Protein AF-A0A519T988-F1 (afdb_monomer)

Radius of gyration: 18.52 Å; Cα contacts (8 Å, |Δi|>4): 101; chains: 1; bounding box: 42×32×51 Å

Sequence (113 aa):
MARPTDYTPEIAKHICQQLAEGRSLRSICEGEDMPNRSTVYDWLDANVQGFPDQYARARTRQAETFLDEIIEIADDTSNDDTQTEHGPIPNHEWITRSKVRIDSRKWFMAKVA

Structure (mmCIF, N/CA/C/O backbone):
data_AF-A0A519T988-F1
#
_entry.id   AF-A0A519T988-F1
#
loop_
_atom_site.group_PDB
_atom_site.id
_atom_site.type_symbol
_atom_site.label_atom_id
_atom_site.label_alt_id
_atom_site.label_comp_id
_atom_site.label_asym_id
_atom_site.label_entity_id
_atom_site.label_seq_id
_atom_site.pdbx_PDB_ins_code
_atom_site.Cartn_x
_atom_site.Cartn_y
_atom_site.Cartn_z
_atom_site.occupancy
_atom_site.B_iso_or_equiv
_atom_site.auth_seq_id
_atom_site.auth_comp_id
_atom_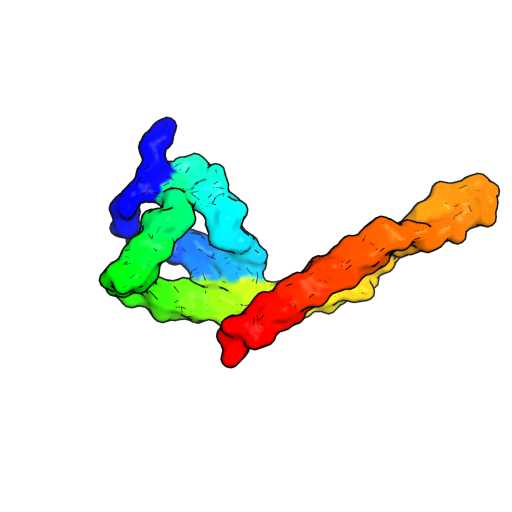site.auth_asym_id
_atom_site.auth_atom_id
_atom_site.pdbx_PDB_model_num
ATOM 1 N N . MET A 1 1 ? 3.759 19.721 16.912 1.00 58.31 1 MET A N 1
ATOM 2 C CA . MET A 1 1 ? 2.441 19.400 17.505 1.00 58.31 1 MET A CA 1
ATOM 3 C C . MET A 1 1 ? 2.440 17.934 17.923 1.00 58.31 1 MET A C 1
ATOM 5 O O . MET A 1 1 ? 3.233 17.175 17.374 1.00 58.31 1 MET A O 1
ATOM 9 N N . ALA A 1 2 ? 1.657 17.546 18.934 1.00 81.31 2 ALA A N 1
ATOM 10 C CA . ALA A 1 2 ? 1.562 16.145 19.353 1.00 81.31 2 ALA A CA 1
ATOM 11 C C . ALA A 1 2 ? 0.712 15.366 18.339 1.00 81.31 2 ALA A C 1
ATOM 13 O O . ALA A 1 2 ? -0.335 15.859 17.926 1.00 81.31 2 ALA A O 1
ATOM 14 N N . ARG A 1 3 ? 1.172 14.180 17.924 1.00 87.50 3 ARG A N 1
ATOM 15 C CA . ARG A 1 3 ? 0.401 13.322 17.015 1.00 87.50 3 ARG A CA 1
ATOM 16 C C . ARG A 1 3 ? -0.871 12.825 17.716 1.00 87.50 3 ARG A C 1
ATOM 18 O O . ARG A 1 3 ? -0.781 12.505 18.904 1.00 87.50 3 ARG A O 1
ATOM 25 N N . PRO A 1 4 ? -2.014 12.720 17.016 1.00 87.50 4 PRO A N 1
ATOM 26 C CA . PRO A 1 4 ? -3.247 12.211 17.608 1.00 87.50 4 PRO A CA 1
ATOM 27 C C . PRO A 1 4 ? -3.072 10.792 18.161 1.00 87.50 4 PRO A C 1
ATOM 29 O O . PRO A 1 4 ? -2.504 9.924 17.494 1.00 87.50 4 PRO A O 1
ATOM 32 N N . THR A 1 5 ? -3.575 10.557 19.372 1.00 91.44 5 THR A N 1
ATOM 33 C CA . THR A 1 5 ? -3.629 9.228 20.009 1.00 91.44 5 THR A CA 1
ATOM 34 C C . THR A 1 5 ? -5.053 8.706 20.157 1.00 91.44 5 THR A C 1
ATOM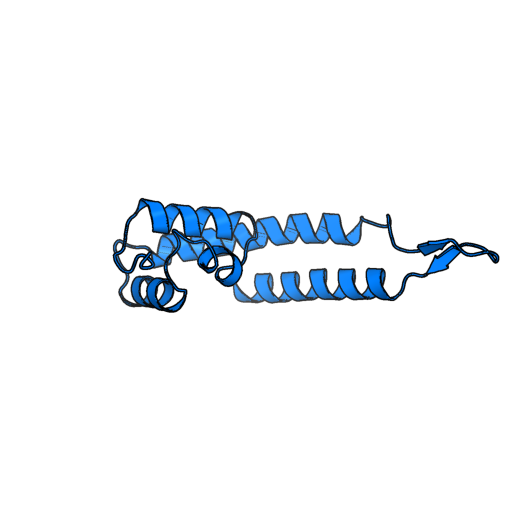 36 O O . THR A 1 5 ? -5.266 7.494 20.185 1.00 91.44 5 THR A O 1
ATOM 39 N N . ASP A 1 6 ? -6.024 9.614 20.223 1.00 93.75 6 ASP A N 1
ATOM 40 C CA . ASP A 1 6 ? -7.429 9.272 20.389 1.00 93.75 6 ASP A CA 1
ATOM 41 C C . ASP A 1 6 ? -8.054 8.888 19.052 1.00 93.75 6 ASP A C 1
ATOM 43 O O . ASP A 1 6 ? -7.797 9.505 18.014 1.00 93.75 6 ASP A O 1
ATOM 47 N N . TYR A 1 7 ? -8.889 7.853 19.086 1.00 95.62 7 TYR A N 1
ATOM 48 C CA . TYR A 1 7 ? -9.628 7.410 17.915 1.00 95.62 7 TYR A CA 1
ATOM 49 C C . TYR A 1 7 ? -10.689 8.444 17.534 1.00 95.62 7 TYR A C 1
ATOM 51 O O . TYR A 1 7 ? -11.546 8.792 18.350 1.00 95.62 7 TYR A O 1
ATOM 59 N N . THR A 1 8 ? -10.699 8.845 16.262 1.00 96.06 8 THR A N 1
ATOM 60 C CA . THR A 1 8 ? -11.827 9.558 15.656 1.00 96.06 8 THR A CA 1
ATOM 61 C C . THR A 1 8 ? -12.301 8.825 14.397 1.00 96.06 8 THR A C 1
ATOM 63 O O . THR A 1 8 ? -11.467 8.349 13.613 1.00 96.06 8 THR A O 1
ATOM 66 N N . PRO A 1 9 ? -13.625 8.715 14.165 1.00 95.94 9 PRO A N 1
ATOM 67 C CA . PRO A 1 9 ? -14.161 8.119 12.942 1.00 95.94 9 PRO A CA 1
ATOM 68 C C . PRO A 1 9 ? -13.621 8.773 11.665 1.00 95.94 9 PRO A C 1
ATOM 70 O O . PRO A 1 9 ? -13.443 8.101 10.651 1.00 95.94 9 PRO A O 1
ATOM 73 N N . GLU A 1 10 ? -13.329 10.071 11.707 1.00 96.38 10 GLU A N 1
ATOM 74 C CA . GLU A 1 10 ? -12.824 10.851 10.580 1.00 96.38 10 GLU A CA 1
ATOM 75 C C . GLU A 1 10 ? -11.399 10.431 10.203 1.00 96.38 10 GLU A C 1
ATOM 77 O O . GLU A 1 10 ? -11.133 10.167 9.028 1.00 96.38 10 GLU A O 1
ATOM 82 N N . ILE A 1 11 ? -10.501 10.295 11.189 1.00 96.50 11 ILE A N 1
ATOM 83 C CA . ILE A 1 11 ? -9.126 9.821 10.965 1.00 96.50 11 ILE A CA 1
ATOM 84 C C . ILE A 1 11 ? -9.149 8.369 10.486 1.00 96.50 11 ILE A C 1
ATOM 86 O O . ILE A 1 11 ? -8.486 8.029 9.505 1.00 96.50 11 ILE A O 1
ATOM 90 N N . ALA A 1 12 ? -9.943 7.512 11.131 1.00 97.31 12 ALA A N 1
ATOM 91 C CA . ALA A 1 12 ? -10.086 6.112 10.744 1.00 97.31 12 ALA A CA 1
ATOM 92 C C . ALA A 1 12 ? -10.580 5.965 9.295 1.00 97.31 12 ALA A C 1
ATOM 94 O O . ALA A 1 12 ? -10.009 5.205 8.506 1.00 97.31 12 ALA A O 1
ATOM 95 N N . LYS A 1 13 ? -11.596 6.747 8.910 1.00 97.69 13 LYS A N 1
ATOM 96 C CA . LYS A 1 13 ? -12.113 6.798 7.539 1.00 97.69 13 LYS A CA 1
ATOM 97 C C . LYS A 1 13 ? -11.056 7.293 6.555 1.00 97.69 13 LYS A C 1
ATOM 99 O O . LYS A 1 13 ? -10.921 6.700 5.487 1.00 97.69 13 LYS A O 1
ATOM 104 N N . HIS A 1 14 ? -10.299 8.330 6.911 1.00 97.88 14 HIS A N 1
ATOM 105 C CA . HIS A 1 14 ? -9.223 8.846 6.069 1.00 97.88 14 HIS A CA 1
ATOM 106 C C . HIS A 1 14 ? -8.130 7.793 5.830 1.00 97.88 14 HIS A C 1
ATOM 108 O O . HIS A 1 14 ? -7.737 7.573 4.685 1.00 97.88 14 HIS A O 1
ATOM 114 N N . ILE A 1 15 ? -7.703 7.068 6.873 1.00 98.25 15 ILE A N 1
ATOM 115 C CA . ILE A 1 15 ? -6.750 5.951 6.745 1.00 98.25 15 ILE A CA 1
ATOM 116 C C . ILE A 1 15 ? -7.294 4.898 5.779 1.00 98.25 15 ILE A C 1
ATOM 118 O O . ILE A 1 15 ? -6.604 4.513 4.838 1.00 98.25 15 ILE A O 1
ATOM 122 N N . CYS A 1 16 ? -8.533 4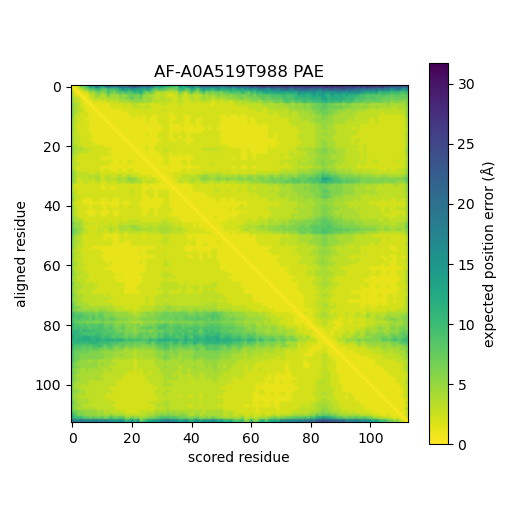.448 5.985 1.00 98.44 16 CYS A N 1
ATOM 123 C CA . CYS A 1 16 ? -9.170 3.450 5.129 1.00 98.44 16 CYS A CA 1
ATOM 124 C C . CYS A 1 16 ? -9.272 3.910 3.669 1.00 98.44 16 CYS A C 1
ATOM 126 O O . CYS A 1 16 ? -9.032 3.115 2.764 1.00 98.44 16 CYS A O 1
ATOM 128 N N . GLN A 1 17 ? -9.597 5.181 3.428 1.00 98.44 17 GLN A N 1
ATOM 129 C CA . GLN A 1 17 ? -9.661 5.733 2.078 1.00 98.44 17 GLN A CA 1
ATOM 130 C C . GLN A 1 17 ? -8.283 5.720 1.405 1.00 98.44 17 GLN A C 1
ATOM 132 O O . GLN A 1 17 ? -8.143 5.185 0.312 1.00 98.44 17 GLN A O 1
ATOM 137 N N . GLN A 1 18 ? -7.254 6.236 2.077 1.00 98.38 18 GLN A N 1
ATOM 138 C CA . GLN A 1 18 ? -5.899 6.289 1.524 1.00 98.38 18 GLN A CA 1
ATOM 139 C C . GLN A 1 18 ? -5.302 4.892 1.294 1.00 98.38 18 GLN A C 1
ATOM 141 O O . GLN A 1 18 ? -4.572 4.683 0.328 1.00 98.38 18 GLN A O 1
ATOM 146 N N . LEU A 1 19 ? -5.613 3.926 2.166 1.00 98.31 19 LEU A N 1
ATOM 147 C CA . LEU A 1 19 ? -5.241 2.527 1.958 1.00 98.31 19 LEU A CA 1
ATOM 148 C C . LEU A 1 19 ? -5.900 1.962 0.704 1.00 98.31 19 LEU A C 1
ATOM 150 O O . LEU A 1 19 ? -5.210 1.353 -0.108 1.00 98.31 19 LEU A O 1
ATOM 154 N N . ALA A 1 20 ? -7.211 2.173 0.548 1.00 98.31 20 ALA A N 1
ATOM 155 C CA . ALA A 1 20 ? -7.947 1.715 -0.623 1.00 98.31 20 ALA A CA 1
ATOM 156 C C . ALA A 1 20 ? -7.382 2.315 -1.919 1.00 98.31 20 ALA A C 1
ATOM 158 O O . ALA A 1 20 ? -7.297 1.601 -2.901 1.00 98.31 20 ALA A O 1
ATOM 159 N N . GLU A 1 21 ? -6.911 3.565 -1.892 1.00 98.06 21 GLU A N 1
ATOM 160 C CA . GLU A 1 21 ? -6.233 4.252 -3.007 1.00 98.06 21 GLU A CA 1
ATOM 161 C C . GLU A 1 21 ? -4.775 3.788 -3.243 1.00 98.06 21 GLU A C 1
ATOM 163 O O . GLU A 1 21 ? -4.014 4.454 -3.937 1.00 98.06 21 GLU A O 1
ATOM 168 N N . GLY A 1 22 ? -4.329 2.679 -2.644 1.00 97.12 22 GLY A N 1
ATOM 169 C CA . GLY A 1 22 ? -3.001 2.110 -2.901 1.00 97.12 22 GLY A CA 1
ATOM 170 C C . GLY A 1 22 ? -1.888 2.600 -1.969 1.00 97.12 22 GLY A C 1
ATOM 171 O O . GLY A 1 22 ? -0.810 1.999 -1.928 1.00 97.12 22 GLY A O 1
ATOM 172 N N . ARG A 1 23 ? -2.111 3.619 -1.126 1.00 97.50 23 ARG A N 1
ATOM 173 C CA . ARG A 1 23 ? -1.055 4.101 -0.218 1.00 97.50 23 ARG A CA 1
ATOM 174 C C . ARG A 1 23 ? -0.762 3.099 0.895 1.00 97.50 23 ARG A C 1
ATOM 176 O O . ARG A 1 23 ? -1.624 2.376 1.391 1.00 97.50 23 ARG A O 1
ATOM 183 N N . SER A 1 24 ? 0.490 3.074 1.346 1.00 96.50 24 SER A N 1
ATOM 184 C CA . SER A 1 24 ? 0.884 2.241 2.485 1.00 96.50 24 SER A CA 1
ATOM 185 C C . SER A 1 24 ? 0.474 2.892 3.810 1.00 96.50 24 SER A C 1
ATOM 187 O O . SER A 1 24 ? 0.555 4.112 3.958 1.00 96.50 24 SER A O 1
ATOM 189 N N . LEU A 1 25 ? 0.145 2.086 4.827 1.00 97.44 25 LEU A N 1
ATOM 190 C CA . LEU A 1 25 ? -0.097 2.610 6.181 1.00 97.44 25 LEU A CA 1
ATOM 191 C C . LEU A 1 25 ? 1.099 3.423 6.698 1.00 97.44 25 LEU A C 1
ATOM 193 O O . LEU A 1 25 ? 0.923 4.428 7.377 1.00 97.44 25 LEU A O 1
ATOM 197 N N . ARG A 1 26 ? 2.325 3.013 6.344 1.00 97.06 26 ARG A N 1
ATOM 198 C CA . ARG A 1 26 ? 3.538 3.746 6.715 1.00 97.06 26 ARG A CA 1
ATOM 199 C C . ARG A 1 26 ? 3.517 5.173 6.166 1.00 97.06 26 ARG A C 1
ATOM 201 O O . ARG A 1 26 ? 3.648 6.097 6.953 1.00 97.06 26 ARG A O 1
ATOM 208 N N . SER A 1 27 ? 3.325 5.330 4.857 1.00 97.38 27 SER A N 1
ATOM 209 C CA . SER A 1 27 ? 3.298 6.646 4.206 1.00 97.38 27 SER A CA 1
ATOM 210 C C . SER A 1 27 ? 2.119 7.510 4.654 1.00 97.38 27 SER A C 1
ATOM 212 O O . SER A 1 27 ? 2.204 8.731 4.619 1.00 97.38 27 SER A O 1
ATOM 214 N N . ILE A 1 28 ? 1.009 6.891 5.066 1.00 97.50 28 ILE A N 1
ATOM 215 C CA . ILE A 1 28 ? -0.139 7.612 5.628 1.00 97.50 28 ILE A CA 1
ATOM 216 C C . ILE A 1 28 ? 0.241 8.206 6.994 1.00 97.50 28 ILE A C 1
ATOM 218 O O . ILE A 1 28 ? 0.119 9.407 7.196 1.00 97.50 28 ILE A O 1
ATOM 222 N N . CYS A 1 29 ? 0.796 7.398 7.903 1.00 96.88 29 CYS A N 1
ATOM 223 C CA . CYS A 1 29 ? 1.211 7.820 9.252 1.00 96.88 29 CYS A CA 1
ATOM 224 C C . CYS A 1 29 ? 2.440 8.755 9.302 1.00 96.88 29 CYS A C 1
ATOM 226 O O . CYS A 1 29 ? 2.909 9.109 10.390 1.00 96.88 29 CYS A O 1
ATOM 228 N N . GLU A 1 30 ? 3.016 9.116 8.155 1.00 95.06 30 GLU A N 1
ATOM 229 C CA . GLU A 1 30 ? 4.070 10.131 8.061 1.00 95.06 30 GLU A CA 1
ATOM 230 C C . GLU A 1 30 ? 3.498 11.562 8.059 1.00 95.06 30 GLU A C 1
ATOM 232 O O . GLU A 1 30 ? 4.233 12.486 8.402 1.00 95.06 30 GLU A O 1
ATOM 237 N N . GLY A 1 31 ? 2.201 11.745 7.769 1.00 92.25 31 GLY A N 1
ATOM 238 C CA . GLY A 1 31 ? 1.527 13.049 7.833 1.00 92.25 31 GLY A CA 1
ATOM 239 C C . GLY A 1 31 ? 1.496 13.657 9.242 1.00 92.25 31 GLY A C 1
ATOM 240 O O . GLY A 1 31 ? 1.446 12.932 10.237 1.00 92.25 31 GLY A O 1
ATOM 241 N N . GLU A 1 32 ? 1.523 14.991 9.333 1.00 87.75 32 GLU A N 1
ATOM 242 C CA . GLU A 1 32 ? 1.567 15.712 10.619 1.00 87.75 32 GLU A CA 1
ATOM 243 C C . GLU A 1 32 ? 0.312 15.482 11.475 1.00 87.75 32 GLU A C 1
ATOM 245 O O . GLU A 1 32 ? 0.430 15.262 12.681 1.00 87.75 32 GLU A O 1
ATOM 250 N N . ASP A 1 33 ? -0.859 15.428 10.837 1.00 91.12 33 ASP A N 1
ATOM 251 C CA . ASP A 1 33 ? -2.158 15.213 11.488 1.00 91.12 33 ASP A CA 1
ATOM 252 C C . ASP A 1 33 ? -2.540 13.729 11.614 1.00 91.12 33 ASP A C 1
ATOM 254 O O . ASP A 1 33 ? -3.685 13.390 11.916 1.00 91.12 33 ASP A O 1
ATOM 258 N N . MET A 1 34 ? -1.588 12.821 11.372 1.00 96.12 34 MET A N 1
ATOM 259 C CA . MET A 1 34 ? -1.841 11.385 11.381 1.00 96.12 34 MET A CA 1
ATOM 260 C C . MET A 1 34 ? -1.322 10.705 12.653 1.00 96.12 34 MET A C 1
ATOM 262 O O . MET A 1 34 ? -0.233 11.023 13.144 1.00 96.12 34 MET A O 1
ATOM 266 N N . PRO A 1 35 ? -2.071 9.722 13.190 1.00 96.69 35 PRO A N 1
ATOM 267 C CA . PRO A 1 35 ? -1.609 8.919 14.310 1.00 96.69 35 PRO A CA 1
ATOM 268 C C . PRO A 1 35 ? -0.371 8.110 13.918 1.00 96.69 35 PRO A C 1
ATOM 270 O O . PRO A 1 35 ? -0.150 7.756 12.754 1.00 96.69 35 PRO A O 1
ATOM 273 N N . ASN A 1 36 ? 0.429 7.751 14.920 1.00 96.31 36 ASN A N 1
ATOM 274 C CA . ASN A 1 36 ? 1.503 6.785 14.727 1.00 96.31 36 ASN A CA 1
ATOM 275 C C . ASN A 1 36 ? 0.933 5.415 14.346 1.00 96.31 36 ASN A C 1
ATOM 277 O O . ASN A 1 36 ? -0.158 5.037 14.765 1.00 96.31 36 ASN A O 1
ATOM 281 N N . ARG A 1 37 ? 1.713 4.615 13.609 1.00 96.75 37 ARG A N 1
ATOM 282 C CA . ARG A 1 37 ? 1.273 3.267 13.209 1.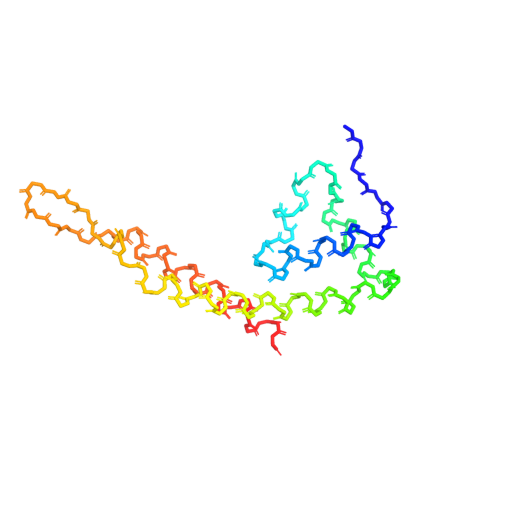00 96.75 37 ARG A CA 1
ATOM 283 C C . ARG A 1 37 ? 0.922 2.377 14.403 1.00 96.75 37 ARG A C 1
ATOM 285 O O . ARG A 1 37 ? 0.008 1.579 14.283 1.00 96.75 37 ARG A O 1
ATOM 292 N N . SER A 1 38 ? 1.656 2.498 15.515 1.00 96.88 38 SER A N 1
ATOM 293 C CA . SER A 1 38 ? 1.367 1.746 16.743 1.00 96.88 38 SER A CA 1
ATOM 294 C C . SER A 1 38 ? -0.042 2.047 17.240 1.00 96.88 38 SER A C 1
ATOM 296 O O . SER A 1 38 ? -0.814 1.124 17.416 1.00 96.88 38 SER A O 1
ATOM 298 N N . THR A 1 39 ? -0.416 3.326 17.303 1.00 97.19 39 THR A N 1
ATOM 299 C CA . THR A 1 39 ? -1.757 3.770 17.695 1.00 97.19 39 THR A CA 1
ATOM 300 C C . THR A 1 39 ? -2.839 3.203 16.772 1.00 97.19 39 THR A C 1
ATOM 302 O O . THR A 1 39 ? -3.878 2.755 17.241 1.00 97.19 39 THR A O 1
ATOM 305 N N . VAL A 1 40 ? -2.593 3.163 15.456 1.00 97.81 40 VAL A N 1
ATOM 306 C CA . VAL A 1 40 ? -3.537 2.546 14.507 1.00 97.81 40 VAL A CA 1
ATOM 307 C C . VAL A 1 40 ? -3.702 1.049 14.780 1.00 97.81 40 VAL A C 1
ATOM 309 O O . VAL A 1 40 ? -4.823 0.551 14.729 1.00 97.81 40 VAL A O 1
ATOM 312 N N . TYR A 1 41 ? -2.612 0.334 15.076 1.00 97.81 41 TYR A N 1
ATOM 313 C CA . TYR A 1 41 ? -2.685 -1.079 15.451 1.00 97.81 41 TYR A CA 1
ATOM 314 C C . TYR A 1 41 ? -3.401 -1.280 16.789 1.00 97.81 41 TYR A C 1
ATOM 316 O O . TYR A 1 41 ? -4.271 -2.138 16.862 1.00 97.81 41 TYR A O 1
ATOM 324 N N . ASP A 1 42 ? -3.154 -0.427 17.785 1.00 97.81 42 ASP A N 1
ATOM 325 C CA . ASP A 1 42 ? -3.862 -0.472 19.068 1.00 97.81 42 ASP A CA 1
ATOM 326 C C . ASP A 1 42 ? -5.383 -0.307 18.872 1.00 97.81 42 ASP A C 1
ATOM 328 O O . ASP A 1 42 ? -6.175 -1.016 19.491 1.00 97.81 42 ASP A O 1
ATOM 332 N N . TRP A 1 43 ? -5.820 0.584 17.968 1.00 97.88 43 TRP A N 1
ATOM 333 C CA . TRP A 1 43 ? -7.243 0.742 17.634 1.00 97.88 43 TRP A CA 1
ATOM 334 C C . TRP A 1 43 ? -7.843 -0.486 16.939 1.00 97.88 43 TRP A C 1
ATOM 336 O O . TRP A 1 43 ? -9.026 -0.781 17.135 1.00 97.88 43 TRP A O 1
ATOM 346 N N . LEU A 1 44 ? -7.054 -1.183 16.114 1.00 97.88 44 LEU A N 1
ATOM 347 C CA . LEU A 1 44 ? -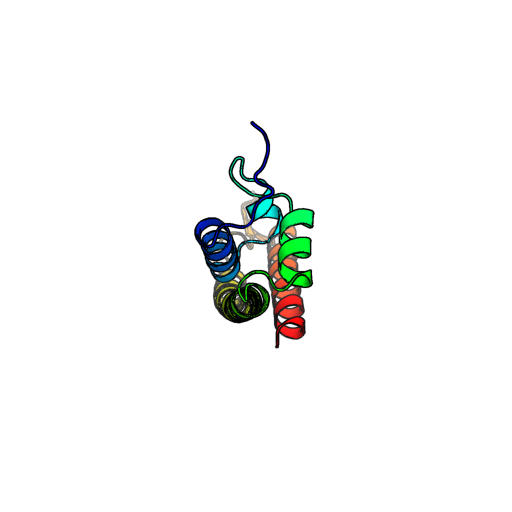7.471 -2.424 15.461 1.00 97.88 44 LEU A CA 1
ATOM 348 C C . LEU A 1 44 ? -7.615 -3.550 16.490 1.00 97.88 44 LEU A C 1
ATOM 350 O O . LEU A 1 44 ? -8.658 -4.198 16.542 1.00 97.88 44 LEU A O 1
ATOM 354 N N . ASP A 1 45 ? -6.618 -3.729 17.353 1.00 97.94 45 ASP A N 1
ATOM 355 C CA . ASP A 1 45 ? -6.606 -4.781 18.371 1.00 97.94 45 ASP A CA 1
ATOM 356 C C . ASP A 1 45 ? -7.712 -4.575 19.416 1.00 97.94 45 ASP A C 1
ATOM 358 O O . ASP A 1 45 ? -8.372 -5.526 19.835 1.00 97.94 45 ASP A O 1
ATOM 362 N N . ALA A 1 46 ? -7.982 -3.321 19.789 1.00 97.25 46 ALA A N 1
ATOM 363 C CA . ALA A 1 46 ? -9.074 -2.967 20.692 1.00 97.25 46 ALA A CA 1
ATOM 364 C C . ALA A 1 46 ? -10.464 -2.970 20.022 1.00 97.25 46 ALA A C 1
ATOM 366 O O . ALA A 1 46 ? -11.463 -2.716 20.698 1.00 97.25 46 ALA A O 1
ATOM 367 N N . ASN A 1 47 ? -10.549 -3.239 18.713 1.00 95.94 47 ASN A N 1
ATOM 368 C CA . ASN A 1 47 ? -11.783 -3.211 17.924 1.00 95.94 47 ASN A CA 1
ATOM 369 C C . ASN A 1 47 ? -12.613 -1.929 18.142 1.00 95.94 47 ASN A C 1
ATOM 371 O O . ASN A 1 47 ? -13.832 -1.961 18.347 1.00 95.94 47 ASN A O 1
ATOM 375 N N . VAL A 1 48 ? -11.946 -0.771 18.129 1.00 95.75 48 VAL A N 1
ATOM 376 C CA . VAL A 1 48 ? -12.599 0.508 18.427 1.00 95.75 48 VAL A CA 1
ATOM 377 C C . VAL A 1 48 ? -13.637 0.812 17.348 1.00 95.75 48 VAL A C 1
ATOM 379 O O . VAL A 1 48 ? -13.301 0.974 16.179 1.00 95.75 48 VAL A O 1
ATOM 382 N N . GLN A 1 49 ? -14.914 0.871 17.735 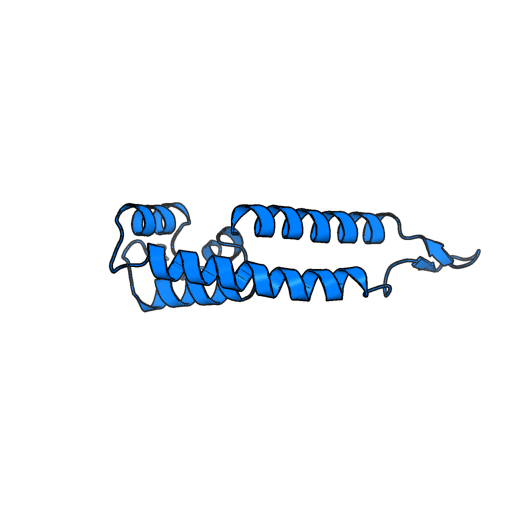1.00 94.69 49 GLN A N 1
ATOM 383 C CA . GLN A 1 49 ? -16.044 1.194 16.849 1.00 94.69 49 GLN A CA 1
ATOM 384 C C . GLN A 1 49 ? -16.108 0.360 15.547 1.00 94.69 49 GLN A C 1
ATOM 386 O O . GLN A 1 49 ? -16.532 0.858 14.502 1.00 94.69 49 GLN A O 1
ATOM 391 N N . GLY A 1 50 ? -15.675 -0.907 15.575 1.00 94.50 50 GLY A N 1
ATOM 392 C CA . GLY A 1 50 ? -15.677 -1.762 14.380 1.00 94.50 50 GLY A CA 1
ATOM 393 C C . GLY A 1 50 ? -14.652 -1.344 13.317 1.00 94.50 50 GLY A C 1
ATOM 394 O O . GLY A 1 50 ? -14.829 -1.626 12.128 1.00 94.50 50 GLY A O 1
ATOM 395 N N . PHE A 1 51 ? -13.590 -0.633 13.713 1.00 97.69 51 PHE A N 1
ATOM 396 C CA . PHE A 1 51 ? -12.511 -0.220 12.818 1.00 97.69 51 PHE A CA 1
ATOM 397 C C . PHE A 1 51 ? -11.828 -1.384 12.069 1.00 97.69 51 PHE A C 1
ATOM 399 O O . PHE A 1 51 ? -11.600 -1.222 10.867 1.00 97.69 51 PHE A O 1
ATOM 406 N N . PRO A 1 52 ? -11.575 -2.565 12.675 1.00 97.94 52 PRO A N 1
ATOM 407 C CA . PRO A 1 52 ? -11.025 -3.726 11.970 1.00 97.94 52 PRO A CA 1
ATOM 408 C C . PRO A 1 52 ? -11.782 -4.107 10.699 1.00 97.94 52 PRO A C 1
ATOM 410 O O . PRO A 1 52 ? -11.155 -4.321 9.664 1.00 97.94 52 PRO A O 1
ATOM 413 N N . ASP A 1 53 ? -13.116 -4.106 10.727 1.00 97.56 53 ASP A N 1
ATOM 414 C CA . ASP A 1 53 ? -13.926 -4.462 9.557 1.00 97.56 53 ASP A CA 1
ATOM 415 C C . ASP A 1 53 ? -13.797 -3.422 8.438 1.00 97.56 53 ASP A C 1
ATOM 417 O O . ASP A 1 53 ? -13.742 -3.752 7.251 1.00 97.56 53 ASP A O 1
ATOM 421 N N . GLN A 1 54 ? -13.753 -2.137 8.802 1.00 97.12 54 GLN A N 1
ATOM 422 C CA . GLN A 1 54 ? -13.552 -1.047 7.844 1.00 97.12 54 GLN A CA 1
ATOM 423 C C . GLN A 1 54 ? -12.164 -1.129 7.208 1.00 97.12 54 GLN A C 1
ATOM 425 O O . GLN A 1 54 ? -12.034 -1.002 5.989 1.00 97.12 54 GLN A O 1
ATOM 430 N N . TYR A 1 55 ? -11.153 -1.393 8.032 1.00 98.12 55 TYR A N 1
ATOM 431 C CA . TYR A 1 55 ? -9.768 -1.537 7.621 1.00 98.12 55 TYR A CA 1
ATOM 432 C C . TYR A 1 55 ? -9.568 -2.759 6.719 1.00 98.12 55 TYR A C 1
ATOM 434 O O . TYR A 1 55 ? -8.931 -2.648 5.674 1.00 98.12 55 TYR A O 1
ATOM 442 N N . ALA A 1 56 ? -10.167 -3.905 7.055 1.00 97.62 56 ALA A N 1
ATOM 443 C CA . ALA A 1 56 ? -10.128 -5.106 6.225 1.00 97.62 56 ALA A CA 1
ATOM 444 C C . ALA A 1 56 ? -10.734 -4.843 4.837 1.00 97.62 56 ALA A C 1
ATOM 446 O O . ALA A 1 56 ? -10.086 -5.104 3.825 1.00 97.62 56 ALA A O 1
ATOM 447 N N . ARG A 1 57 ? -11.914 -4.205 4.770 1.00 97.69 57 ARG A N 1
ATOM 448 C CA . ARG A 1 57 ? -12.526 -3.800 3.489 1.00 97.69 57 ARG A CA 1
ATOM 449 C C . ARG A 1 57 ? -11.646 -2.838 2.691 1.00 97.69 57 ARG A C 1
ATOM 451 O O . ARG A 1 57 ? -11.607 -2.924 1.466 1.00 97.69 57 ARG A O 1
ATOM 458 N N . ALA A 1 58 ? -10.959 -1.911 3.359 1.00 98.25 58 ALA A N 1
ATOM 459 C CA . ALA A 1 58 ? -10.012 -1.014 2.703 1.00 98.25 58 ALA A CA 1
ATOM 460 C C . ALA A 1 58 ? -8.822 -1.776 2.104 1.00 98.25 58 ALA A C 1
ATOM 462 O O . ALA A 1 58 ? -8.432 -1.490 0.978 1.00 98.25 58 ALA A O 1
ATOM 463 N N . ARG A 1 59 ? -8.291 -2.784 2.808 1.00 98.00 59 ARG A N 1
ATOM 464 C CA . ARG A 1 59 ? -7.221 -3.651 2.294 1.00 98.00 59 ARG A CA 1
ATOM 465 C C . ARG A 1 59 ? -7.672 -4.493 1.103 1.00 98.00 59 ARG A C 1
ATOM 467 O O . ARG A 1 59 ? -6.914 -4.602 0.147 1.00 98.00 59 ARG A O 1
ATOM 474 N N . THR A 1 60 ? -8.899 -5.011 1.106 1.00 97.88 60 THR A N 1
ATOM 475 C CA . THR A 1 60 ? -9.455 -5.693 -0.075 1.00 97.88 60 THR A CA 1
ATOM 476 C C . THR A 1 60 ? -9.536 -4.749 -1.275 1.00 97.88 60 THR A C 1
ATOM 478 O O . THR A 1 60 ? -9.072 -5.099 -2.350 1.00 97.88 60 THR A O 1
ATOM 481 N N . ARG A 1 61 ? -10.035 -3.517 -1.100 1.00 98.12 61 ARG A N 1
ATOM 482 C CA . ARG A 1 61 ? -10.057 -2.523 -2.193 1.00 98.12 61 ARG A CA 1
ATOM 483 C C . ARG A 1 61 ? -8.661 -2.119 -2.661 1.00 98.12 61 ARG A C 1
ATOM 485 O O . ARG A 1 61 ? -8.457 -1.934 -3.850 1.00 98.12 61 ARG A O 1
ATOM 492 N N . GLN A 1 62 ? -7.699 -2.045 -1.745 1.00 98.25 62 GLN A N 1
ATOM 493 C CA . GLN A 1 62 ? -6.299 -1.798 -2.084 1.00 98.25 62 GLN A CA 1
ATOM 494 C C . GLN A 1 62 ? -5.738 -2.866 -3.033 1.00 98.25 62 GLN A C 1
ATOM 496 O O . GLN A 1 62 ? -4.923 -2.546 -3.892 1.00 98.25 62 GLN A O 1
ATOM 501 N N . ALA A 1 63 ? -6.156 -4.128 -2.882 1.00 97.69 63 ALA A N 1
ATOM 502 C CA . ALA A 1 63 ? -5.750 -5.200 -3.784 1.00 97.69 63 ALA A CA 1
ATOM 503 C C . ALA A 1 63 ? -6.275 -4.978 -5.215 1.00 97.69 63 ALA A C 1
ATOM 505 O O . ALA A 1 63 ? -5.520 -5.198 -6.156 1.00 97.69 63 ALA A O 1
ATOM 506 N N . GLU A 1 64 ? -7.509 -4.483 -5.371 1.00 97.75 64 GLU A N 1
ATOM 507 C CA . GLU A 1 64 ? -8.067 -4.091 -6.678 1.00 97.75 64 GLU A CA 1
ATOM 508 C C . GLU A 1 64 ? -7.281 -2.922 -7.289 1.00 97.75 64 GLU A C 1
ATOM 510 O O . GLU A 1 64 ? -6.829 -3.010 -8.423 1.00 97.75 64 GLU A O 1
ATOM 515 N N . THR A 1 65 ? -6.992 -1.869 -6.518 1.00 98.31 65 THR A N 1
ATOM 516 C CA . THR A 1 65 ? -6.159 -0.755 -7.010 1.00 98.31 65 THR A CA 1
ATOM 517 C C . THR A 1 65 ? -4.761 -1.215 -7.421 1.00 98.31 65 THR A C 1
ATOM 519 O O . THR A 1 65 ? -4.223 -0.764 -8.427 1.00 98.31 65 THR A O 1
ATOM 522 N N . PHE A 1 66 ? -4.159 -2.151 -6.686 1.00 98.25 66 PHE A N 1
ATOM 523 C CA . PHE A 1 66 ? -2.874 -2.721 -7.080 1.00 98.25 66 PHE A CA 1
ATOM 524 C C . PHE A 1 66 ? -2.949 -3.602 -8.325 1.00 98.25 66 PHE A C 1
ATOM 526 O O . PHE A 1 66 ? -1.937 -3.703 -9.017 1.00 98.25 66 PHE A O 1
ATOM 533 N N . LEU A 1 67 ? -4.093 -4.224 -8.620 1.00 98.06 67 LEU A N 1
ATOM 534 C CA . LEU A 1 67 ? -4.299 -4.930 -9.881 1.00 98.06 67 LEU A CA 1
ATOM 535 C C . LEU A 1 67 ? -4.260 -3.949 -11.056 1.00 98.06 67 LEU A C 1
ATOM 537 O O . LEU A 1 67 ? -3.517 -4.191 -12.007 1.00 98.06 67 LEU A O 1
ATOM 541 N N . ASP A 1 68 ? -4.988 -2.837 -10.952 1.00 98.25 68 ASP A N 1
ATOM 542 C CA . ASP A 1 68 ? -4.994 -1.785 -11.973 1.00 98.25 68 ASP A CA 1
ATOM 543 C C . ASP A 1 68 ? -3.580 -1.206 -12.167 1.00 98.25 68 ASP A C 1
ATOM 545 O O . ASP A 1 68 ? -3.060 -1.181 -13.283 1.00 98.25 68 ASP A O 1
ATOM 549 N N . GLU A 1 69 ? -2.884 -0.870 -11.073 1.00 98.19 69 GLU A N 1
ATOM 550 C CA . GLU A 1 69 ? -1.498 -0.386 -11.136 1.00 98.19 69 GLU A CA 1
ATOM 551 C C . GLU A 1 69 ? -0.530 -1.415 -11.746 1.00 98.19 69 GLU A C 1
ATOM 553 O O . GLU A 1 69 ? 0.449 -1.032 -12.383 1.00 98.19 69 GLU A O 1
ATOM 558 N N . ILE A 1 70 ? -0.737 -2.723 -11.537 1.00 98.50 70 ILE A N 1
ATOM 559 C CA . ILE A 1 70 ? 0.112 -3.758 -12.151 1.00 98.50 70 ILE A CA 1
ATOM 560 C C . ILE A 1 70 ? 0.010 -3.695 -13.675 1.00 98.50 70 ILE A C 1
ATOM 562 O O . ILE A 1 70 ? 1.040 -3.837 -14.334 1.00 98.50 70 ILE A O 1
ATOM 566 N N . ILE A 1 71 ? -1.198 -3.512 -14.214 1.00 98.38 71 ILE A N 1
ATOM 567 C CA . ILE A 1 71 ? -1.430 -3.418 -15.661 1.00 98.38 71 ILE A CA 1
ATOM 568 C C . ILE A 1 71 ? -0.720 -2.176 -16.200 1.00 98.38 71 ILE A C 1
ATOM 570 O O . ILE A 1 71 ? 0.091 -2.288 -17.114 1.00 98.38 71 ILE A O 1
ATOM 574 N N . GLU A 1 72 ? -0.917 -1.025 -15.554 1.00 98.25 72 GLU A N 1
ATOM 575 C CA . GLU A 1 72 ? -0.253 0.225 -15.940 1.00 98.25 72 GLU A CA 1
ATOM 576 C C . GLU A 1 72 ? 1.280 0.111 -15.913 1.00 98.25 72 GLU A C 1
ATOM 578 O O . GLU A 1 72 ? 1.949 0.550 -16.843 1.00 98.25 72 GLU A O 1
ATOM 583 N N . ILE A 1 73 ? 1.859 -0.509 -14.877 1.00 97.94 73 ILE A N 1
ATOM 584 C CA . ILE A 1 73 ? 3.317 -0.696 -14.768 1.00 97.94 73 ILE A CA 1
ATOM 585 C C . ILE A 1 73 ? 3.844 -1.669 -15.829 1.00 97.94 73 ILE A C 1
ATOM 587 O O . ILE A 1 73 ? 4.982 -1.524 -16.268 1.00 97.94 73 ILE A O 1
ATOM 591 N N . ALA A 1 74 ? 3.069 -2.695 -16.183 1.00 97.25 74 ALA A N 1
ATOM 592 C CA . ALA A 1 74 ? 3.481 -3.686 -17.170 1.00 97.25 74 ALA A CA 1
ATOM 593 C C . ALA A 1 74 ? 3.456 -3.125 -18.599 1.00 97.25 74 ALA A C 1
ATOM 595 O O . ALA A 1 74 ? 4.321 -3.489 -19.394 1.00 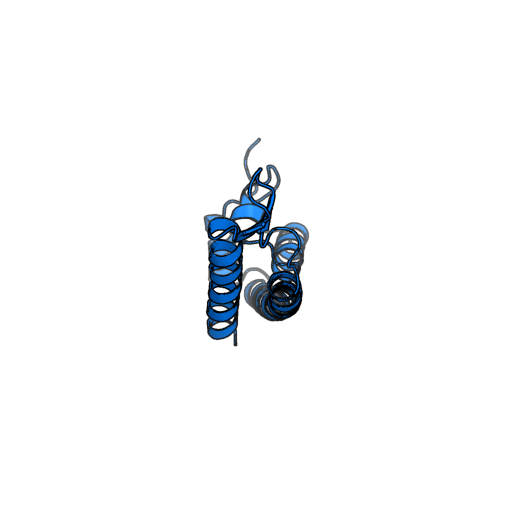97.25 74 ALA A O 1
ATOM 596 N N . ASP A 1 75 ? 2.495 -2.249 -18.898 1.00 97.44 75 ASP A N 1
ATOM 597 C CA . ASP A 1 75 ? 2.313 -1.652 -20.223 1.00 97.44 75 ASP A CA 1
ATOM 598 C C . ASP A 1 75 ? 3.154 -0.373 -20.431 1.00 97.44 75 ASP A C 1
ATOM 600 O O . ASP A 1 75 ? 3.334 0.073 -21.566 1.00 97.44 75 ASP A O 1
ATOM 604 N N . ASP A 1 76 ? 3.693 0.227 -19.362 1.00 97.00 76 ASP A N 1
ATOM 605 C CA . ASP A 1 76 ? 4.544 1.420 -19.437 1.00 97.00 76 ASP A CA 1
ATOM 606 C C . ASP A 1 76 ? 5.975 1.104 -19.912 1.00 97.00 76 ASP A C 1
ATOM 608 O O . ASP A 1 76 ? 6.882 0.828 -19.121 1.00 97.00 76 ASP A O 1
ATOM 612 N N . THR A 1 77 ? 6.192 1.240 -21.222 1.00 95.12 77 THR A N 1
ATOM 613 C CA . THR A 1 77 ? 7.505 1.089 -21.870 1.00 95.12 77 THR A CA 1
ATOM 614 C C . THR A 1 77 ? 8.285 2.404 -21.993 1.00 95.12 77 THR A C 1
ATOM 616 O O . THR A 1 77 ? 9.309 2.450 -22.673 1.00 95.12 77 THR A O 1
ATOM 619 N N . SER A 1 78 ? 7.813 3.510 -21.399 1.00 94.81 78 SER A N 1
ATOM 620 C CA . SER A 1 78 ? 8.345 4.865 -21.656 1.00 94.81 78 SER A CA 1
ATOM 621 C C . SER A 1 78 ? 9.818 5.064 -21.280 1.00 94.81 78 SER A C 1
ATOM 623 O O . SER A 1 78 ? 10.442 6.019 -21.739 1.00 94.81 78 SER A O 1
ATOM 625 N N . ASN A 1 79 ? 10.374 4.177 -20.453 1.00 94.94 79 ASN A N 1
ATOM 626 C CA . ASN A 1 79 ? 11.748 4.238 -19.956 1.00 94.94 79 ASN A CA 1
ATOM 627 C C . ASN A 1 79 ? 12.494 2.903 -20.127 1.00 94.94 79 ASN A C 1
ATOM 629 O O . ASN A 1 79 ? 13.492 2.680 -19.440 1.00 94.94 79 ASN A O 1
ATOM 633 N N . ASP A 1 80 ? 12.020 2.014 -21.007 1.00 95.31 80 ASP A N 1
ATOM 634 C CA . ASP A 1 80 ? 12.645 0.705 -21.247 1.00 95.31 80 ASP A CA 1
ATOM 635 C C . ASP A 1 80 ? 13.998 0.804 -21.957 1.00 95.31 80 ASP A C 1
ATOM 637 O O . ASP A 1 80 ? 14.809 -0.120 -21.863 1.00 95.31 80 ASP A O 1
ATOM 641 N N . ASP A 1 81 ? 14.277 1.923 -22.622 1.00 96.62 81 ASP A N 1
ATOM 642 C CA . ASP A 1 81 ? 15.558 2.210 -23.253 1.00 96.62 81 ASP A CA 1
ATOM 643 C C . ASP A 1 81 ? 16.118 3.584 -22.868 1.00 96.62 81 ASP A C 1
ATOM 645 O O . ASP A 1 81 ? 15.400 4.514 -22.499 1.00 96.62 81 ASP A O 1
ATOM 649 N N . THR A 1 82 ? 17.442 3.694 -22.951 1.00 95.75 82 THR A N 1
ATOM 650 C CA . THR A 1 82 ? 18.188 4.942 -22.806 1.00 95.75 82 THR A CA 1
ATOM 651 C C . THR A 1 82 ? 18.870 5.253 -24.130 1.00 95.75 82 THR A C 1
ATOM 653 O O . THR A 1 82 ? 19.586 4.418 -24.687 1.00 95.75 82 THR A O 1
ATOM 656 N N . GLN A 1 83 ? 18.685 6.476 -24.621 1.00 95.06 83 GLN A N 1
ATOM 657 C CA . GLN A 1 83 ? 19.305 6.940 -25.859 1.00 95.06 83 GLN A CA 1
ATOM 658 C C . GLN A 1 83 ? 20.811 7.165 -25.669 1.00 95.06 83 GLN A C 1
ATOM 660 O O . GLN A 1 83 ? 21.233 7.848 -24.734 1.00 95.06 83 GLN A O 1
ATOM 665 N N . THR A 1 84 ? 21.625 6.611 -26.571 1.00 94.19 84 THR A N 1
ATOM 666 C CA . THR A 1 84 ? 23.089 6.776 -26.582 1.00 94.19 84 THR A CA 1
ATOM 667 C C . THR A 1 84 ? 23.594 7.138 -27.979 1.00 94.19 84 THR A C 1
ATOM 669 O O . THR A 1 84 ? 22.855 7.054 -28.960 1.00 94.19 84 THR A O 1
ATOM 672 N N . GLU A 1 85 ? 24.875 7.497 -28.095 1.00 95.31 85 GLU A N 1
ATOM 673 C CA . GLU A 1 85 ? 25.529 7.785 -29.383 1.00 95.31 85 GLU A CA 1
ATOM 674 C C . GLU A 1 85 ? 25.546 6.591 -30.358 1.00 95.31 85 GLU A C 1
ATOM 676 O O . GLU A 1 85 ? 25.664 6.777 -31.567 1.00 95.31 85 GLU A O 1
ATOM 681 N N . HIS A 1 86 ? 25.388 5.367 -29.846 1.00 94.44 86 HIS A N 1
ATOM 682 C CA . HIS A 1 86 ? 25.365 4.129 -30.627 1.00 94.44 86 HIS A CA 1
ATOM 683 C C . HIS A 1 86 ? 23.948 3.565 -30.835 1.00 94.44 86 HIS A C 1
ATOM 685 O O . HIS A 1 86 ? 23.800 2.461 -31.359 1.00 94.44 86 HIS A O 1
ATOM 691 N N . GLY A 1 87 ? 22.910 4.318 -30.451 1.00 94.50 87 GLY A N 1
ATOM 692 C CA . GLY A 1 87 ? 21.506 3.900 -30.495 1.00 94.50 87 GLY A CA 1
ATOM 693 C C . GLY A 1 87 ? 20.911 3.607 -29.109 1.00 94.50 87 GLY A C 1
ATOM 694 O O . GLY A 1 87 ? 21.592 3.776 -28.092 1.00 94.50 87 GLY A O 1
ATOM 695 N N . PRO A 1 88 ? 19.630 3.206 -29.040 1.00 95.94 88 PRO A N 1
ATOM 696 C CA . PRO A 1 88 ? 18.966 2.890 -27.779 1.00 95.94 88 PRO A CA 1
ATOM 697 C C . PRO A 1 88 ? 19.543 1.615 -27.155 1.00 95.94 88 PRO A C 1
ATOM 699 O O . PRO A 1 88 ? 19.697 0.596 -27.833 1.00 95.94 88 PRO A O 1
ATOM 702 N N . ILE A 1 89 ? 19.834 1.661 -25.855 1.00 96.81 89 ILE A N 1
ATOM 703 C CA . ILE A 1 89 ? 20.211 0.484 -25.061 1.00 96.81 89 ILE A CA 1
ATOM 704 C C . ILE A 1 89 ? 19.144 0.202 -23.997 1.00 96.81 89 ILE A C 1
ATOM 706 O O . ILE A 1 89 ? 18.594 1.158 -23.453 1.00 96.81 89 ILE A O 1
ATOM 710 N N . PRO A 1 90 ? 18.867 -1.066 -23.641 1.00 96.94 90 PRO A N 1
ATOM 711 C CA . PRO A 1 90 ? 17.890 -1.377 -22.602 1.00 96.94 90 PRO A CA 1
ATOM 712 C C . PRO A 1 90 ? 18.248 -0.761 -21.245 1.00 96.94 90 PRO A C 1
ATOM 714 O O . PRO A 1 90 ? 19.351 -0.945 -20.720 1.00 96.94 90 PRO A O 1
ATOM 717 N N . ASN A 1 91 ? 17.286 -0.086 -20.628 1.00 97.06 91 ASN A N 1
ATOM 718 C CA . ASN A 1 91 ? 17.378 0.423 -19.272 1.00 97.06 91 ASN A CA 1
ATOM 719 C C . ASN A 1 91 ? 17.022 -0.686 -18.271 1.00 97.06 91 ASN A C 1
ATOM 721 O O . ASN A 1 91 ? 15.909 -0.790 -17.752 1.00 97.06 91 ASN A O 1
ATOM 725 N N . HIS A 1 92 ? 18.002 -1.543 -17.987 1.00 96.50 92 HIS A N 1
ATOM 726 C CA . HIS A 1 92 ? 17.827 -2.680 -17.080 1.00 96.50 92 HIS A CA 1
ATOM 727 C C . HIS A 1 92 ? 17.347 -2.292 -15.677 1.00 96.50 92 HIS A C 1
ATOM 729 O O . HIS A 1 92 ? 16.658 -3.084 -15.034 1.00 96.50 92 HIS A O 1
ATOM 735 N N . GLU A 1 93 ? 17.708 -1.101 -15.198 1.00 96.56 93 GLU A N 1
ATOM 736 C CA . GLU A 1 93 ? 17.280 -0.586 -13.899 1.00 96.56 93 GLU A CA 1
ATOM 737 C C . GLU A 1 93 ? 15.759 -0.408 -13.868 1.00 96.56 93 GLU A C 1
ATOM 739 O O . GLU A 1 93 ? 15.098 -0.986 -13.003 1.00 96.56 93 GLU A O 1
ATOM 744 N N . TRP A 1 94 ? 15.207 0.302 -14.858 1.00 96.38 94 TRP A N 1
ATOM 745 C CA . TRP A 1 94 ? 13.768 0.535 -14.983 1.00 96.38 94 TRP A CA 1
ATOM 746 C C . TRP A 1 94 ? 12.990 -0.770 -15.116 1.00 96.38 94 TRP A C 1
A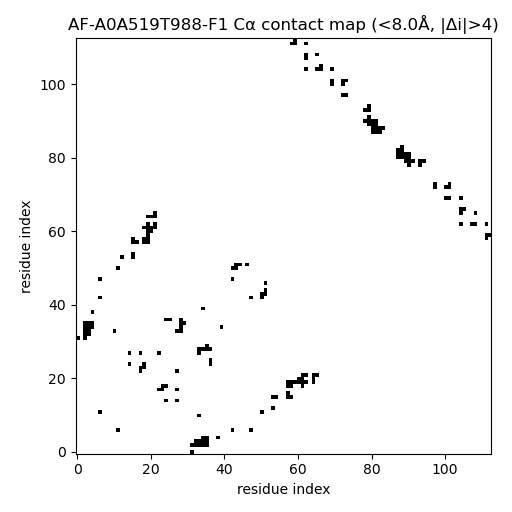TOM 748 O O . TRP A 1 94 ? 12.113 -1.050 -14.299 1.00 96.38 94 TRP A O 1
ATOM 758 N N . ILE A 1 95 ? 13.385 -1.619 -16.068 1.00 96.69 95 ILE A N 1
ATOM 759 C CA . ILE A 1 95 ? 12.731 -2.908 -16.330 1.00 96.69 95 ILE A CA 1
ATOM 760 C C . ILE A 1 95 ? 12.722 -3.775 -15.060 1.00 96.69 95 ILE A C 1
ATOM 762 O O . ILE A 1 95 ? 11.698 -4.349 -14.674 1.00 96.69 95 ILE A O 1
ATOM 766 N N . THR A 1 96 ? 13.856 -3.848 -14.356 1.00 97.50 96 THR A N 1
ATOM 767 C CA . THR A 1 96 ? 13.968 -4.640 -13.122 1.00 97.50 96 THR A CA 1
ATOM 768 C C . THR A 1 96 ? 13.131 -4.040 -11.995 1.00 97.50 96 THR A C 1
ATOM 770 O O . THR A 1 96 ? 12.459 -4.777 -11.270 1.00 97.50 96 THR A O 1
ATOM 773 N N . ARG A 1 97 ? 13.119 -2.711 -11.844 1.00 97.44 97 ARG A N 1
ATOM 774 C CA . ARG A 1 97 ? 12.300 -2.023 -10.841 1.00 97.44 97 ARG A CA 1
ATOM 775 C C . ARG A 1 97 ? 10.807 -2.223 -11.103 1.00 97.44 97 ARG A C 1
ATOM 777 O O . ARG A 1 97 ? 10.078 -2.503 -10.151 1.00 97.44 97 ARG A O 1
ATOM 784 N N . SER A 1 98 ? 10.350 -2.139 -12.352 1.00 97.75 98 SER A N 1
ATOM 785 C CA . SER A 1 98 ? 8.960 -2.421 -12.738 1.00 97.7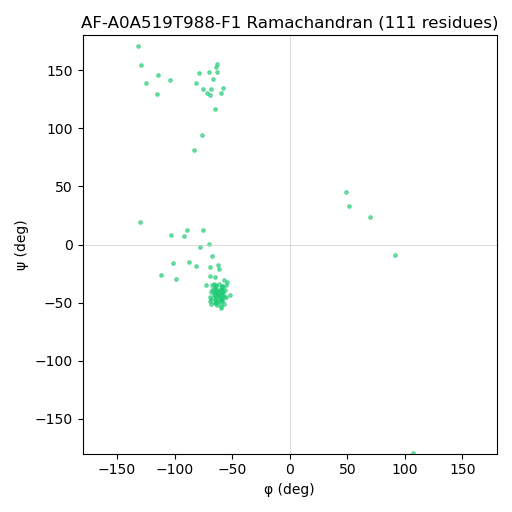5 98 SER A CA 1
ATOM 786 C C . SER A 1 98 ? 8.566 -3.851 -12.378 1.00 97.75 98 SER A C 1
ATOM 788 O O . SER A 1 98 ? 7.542 -4.061 -11.725 1.00 97.75 98 SER A O 1
ATOM 790 N N . LYS A 1 99 ? 9.442 -4.830 -12.642 1.00 97.88 99 LYS A N 1
ATOM 791 C CA . LYS A 1 99 ? 9.237 -6.215 -12.196 1.00 97.88 99 LYS A CA 1
ATOM 792 C C . LYS A 1 99 ? 9.108 -6.331 -10.671 1.00 97.88 99 LYS A C 1
ATOM 794 O O . LYS A 1 99 ? 8.148 -6.925 -10.189 1.00 97.88 99 LYS A O 1
ATOM 799 N N . VAL A 1 100 ? 10.011 -5.713 -9.901 1.00 98.19 100 VAL A N 1
ATOM 800 C CA . VAL A 1 100 ? 9.945 -5.709 -8.423 1.00 98.19 100 VAL A CA 1
ATOM 801 C C . VAL A 1 100 ? 8.645 -5.074 -7.918 1.00 98.19 100 VAL A C 1
ATOM 803 O O . VAL A 1 100 ? 8.040 -5.580 -6.968 1.00 98.19 100 VAL A O 1
ATOM 806 N N . ARG A 1 101 ? 8.181 -3.987 -8.547 1.00 97.81 101 ARG A N 1
ATOM 807 C CA . ARG A 1 101 ? 6.911 -3.328 -8.205 1.00 97.81 101 ARG A CA 1
ATOM 808 C C . ARG A 1 101 ? 5.708 -4.238 -8.446 1.00 97.81 101 ARG A C 1
ATOM 810 O O . ARG A 1 101 ? 4.826 -4.274 -7.584 1.00 97.81 101 ARG A O 1
ATOM 817 N N . ILE A 1 102 ? 5.682 -4.946 -9.575 1.00 98.38 102 ILE A N 1
ATOM 818 C CA . ILE A 1 102 ? 4.624 -5.900 -9.927 1.00 98.38 102 ILE A CA 1
ATOM 819 C C . ILE A 1 102 ? 4.623 -7.073 -8.943 1.00 98.38 102 ILE A C 1
ATOM 821 O O . ILE A 1 102 ? 3.589 -7.388 -8.355 1.00 98.38 102 ILE A O 1
ATOM 825 N N . ASP A 1 103 ? 5.782 -7.688 -8.706 1.00 98.38 103 ASP A N 1
ATOM 826 C CA . ASP A 1 103 ? 5.900 -8.863 -7.838 1.00 98.38 103 ASP A CA 1
ATOM 827 C C . ASP A 1 103 ? 5.537 -8.537 -6.380 1.00 98.38 103 ASP A C 1
ATOM 829 O O . ASP A 1 103 ? 4.837 -9.310 -5.723 1.00 98.38 103 ASP A O 1
ATOM 833 N N . SER A 1 104 ? 5.925 -7.355 -5.887 1.00 97.31 104 SER A N 1
ATOM 834 C CA . SER A 1 104 ? 5.559 -6.898 -4.537 1.00 97.31 104 SER A CA 1
ATOM 835 C C . SER A 1 104 ? 4.043 -6.743 -4.366 1.00 97.31 104 SER A C 1
ATOM 837 O O . SER A 1 104 ? 3.494 -7.133 -3.333 1.00 97.31 104 SER A O 1
ATOM 839 N N . ARG A 1 105 ? 3.353 -6.203 -5.382 1.00 97.94 105 ARG A N 1
ATOM 840 C CA . ARG A 1 105 ? 1.889 -6.039 -5.387 1.00 97.94 105 ARG A CA 1
ATOM 841 C C . ARG A 1 105 ? 1.174 -7.383 -5.474 1.00 97.94 105 ARG A C 1
ATOM 843 O O . ARG A 1 105 ? 0.294 -7.641 -4.658 1.00 97.94 105 ARG A O 1
ATOM 850 N N . LYS A 1 106 ? 1.615 -8.279 -6.365 1.00 97.69 106 LYS A N 1
ATOM 851 C CA . LYS A 1 106 ? 1.097 -9.656 -6.451 1.00 97.69 106 LYS A CA 1
ATOM 852 C C . LYS A 1 106 ? 1.212 -10.388 -5.116 1.00 97.69 106 LYS A C 1
ATOM 854 O O . LYS A 1 106 ? 0.256 -11.026 -4.679 1.00 97.69 106 LYS A O 1
ATOM 859 N N . TRP A 1 107 ? 2.362 -10.273 -4.447 1.00 97.19 107 TRP A N 1
ATOM 860 C CA . TRP A 1 107 ? 2.567 -10.886 -3.136 1.00 97.19 107 TRP A CA 1
ATOM 861 C C . TRP A 1 107 ? 1.614 -10.322 -2.079 1.00 97.19 107 TRP A C 1
ATOM 863 O O . TRP A 1 107 ? 1.032 -11.093 -1.322 1.00 97.19 107 TRP A O 1
ATOM 873 N N . PHE A 1 108 ? 1.414 -9.001 -2.048 1.00 96.38 108 PHE A N 1
ATOM 874 C CA . PHE A 1 108 ? 0.438 -8.378 -1.153 1.00 96.38 108 PHE A CA 1
ATOM 875 C C . PHE A 1 108 ? -0.985 -8.884 -1.420 1.00 96.38 108 PHE A C 1
ATOM 877 O O . PHE A 1 108 ? -1.662 -9.307 -0.486 1.00 96.38 108 PHE A O 1
ATOM 884 N N . MET A 1 109 ? -1.425 -8.891 -2.681 1.00 96.25 109 MET A N 1
ATOM 885 C CA . MET A 1 109 ? -2.767 -9.344 -3.063 1.00 96.25 109 MET A CA 1
ATOM 886 C C . MET A 1 109 ? -3.011 -10.795 -2.627 1.00 96.25 109 MET A C 1
ATOM 888 O O . MET A 1 109 ? -4.053 -11.095 -2.054 1.00 96.25 109 MET A O 1
ATOM 892 N N . ALA A 1 110 ? -2.010 -11.669 -2.777 1.00 95.88 110 ALA A N 1
ATOM 893 C CA . ALA A 1 110 ? -2.065 -13.063 -2.329 1.00 95.88 110 ALA A CA 1
ATOM 894 C C . ALA A 1 110 ? -2.107 -13.252 -0.796 1.00 95.88 110 ALA A C 1
ATOM 896 O O . ALA A 1 110 ? -2.276 -14.376 -0.329 1.00 95.88 110 ALA A O 1
ATOM 897 N N . LYS A 1 111 ? -1.885 -12.196 -0.001 1.00 93.19 111 LYS A N 1
ATOM 898 C CA . LYS A 1 111 ? -2.024 -12.212 1.468 1.00 93.19 111 LYS A CA 1
ATOM 899 C C . LYS A 1 111 ? -3.326 -11.595 1.965 1.00 93.19 111 LYS A C 1
ATOM 901 O O . LYS A 1 111 ? -3.644 -11.764 3.139 1.00 93.19 111 LYS A O 1
ATOM 906 N N . VAL A 1 112 ? -4.009 -10.839 1.112 1.00 88.12 112 VAL A N 1
ATOM 907 C CA . VAL A 1 112 ? -5.264 -10.153 1.440 1.00 88.12 112 VAL A CA 1
ATOM 908 C C . VAL A 1 112 ? -6.483 -10.932 0.941 1.00 88.12 112 VAL A C 1
ATOM 910 O O . VAL A 1 112 ? -7.537 -10.830 1.565 1.00 88.12 112 VAL A O 1
ATOM 913 N N . ALA A 1 113 ? -6.336 -11.689 -0.151 1.00 59.06 113 ALA A N 1
ATOM 914 C CA . ALA A 1 113 ? -7.294 -12.703 -0.596 1.00 59.06 113 ALA A CA 1
ATOM 915 C C . ALA A 1 113 ? -7.242 -13.952 0.297 1.00 59.06 113 ALA A C 1
ATOM 917 O O . ALA A 1 113 ? -8.327 -14.515 0.560 1.00 59.06 113 ALA A O 1
#

Mean predicted aligned error: 3.51 Å

Secondary structure (DSSP, 8-state):
-PPP-S--HHHHHHHHHHHHTT--HHHHTTSTTSPPHHHHHHHHHTTGGGHHHHHHHHHHHHHHHHHHHHHHHHH--TTSEEEETTEEEE-HHHHHHHHHHHHHHHHHHHHH-

pLDDT: mean 95.72, std 5.63, range [58.31, 98.5]

Solvent-accessible surface area (backbone atoms only — not comparable to full-atom values): 6321 Å² total; per-residue (Å²): 134,84,56,53,76,76,92,45,75,66,59,55,48,49,53,27,51,45,30,24,72,54,46,50,70,68,70,54,35,67,42,79,89,27,38,47,64,66,53,54,49,52,38,40,76,67,43,50,91,55,40,45,63,53,43,51,54,16,49,50,42,17,38,54,44,40,51,55,49,38,52,55,53,72,70,58,63,90,53,42,51,44,85,49,100,90,46,72,41,76,27,61,66,51,52,50,50,44,50,52,54,41,53,54,43,53,55,51,36,70,72,67,110

Nearest PDB structures (foldseek):
  4dyc-assembly1_B  TM=8.927E-01  e=1.577E-07  Enterobacteria phage HK620
  4dzp-assembly1_B  TM=8.984E-01  e=1.760E-07  Lederbergvirus Sf6
  4dzj-assembly1_B  TM=9.014E-01  e=2.732E-07  Lederbergvirus Sf6
  4dyc-assembly1_A  TM=8.672E-01  e=4.480E-07  Enterobacteria phage HK620
  8ioi-assembly1_A  TM=3.522E-01  e=3.533E+00  Mycobacterium tuberculosis H37Rv

Foldseek 3Di:
DDEDLDDDPVLLVVLLVVLLLQDDNCVSQVDPNHHHPVSVVVCLVVCPVVSVVSNLVSLQSNLVNLVVVLVVLVPPCVQQWDQDPVGTDGPPVSVVVSVVSNVVSVVSSVVSD